Protein AF-A0AAD1M0V6-F1 (afdb_monomer_lite)

Radius of gyration: 17.2 Å; chains: 1; bounding box: 38×40×47 Å

Foldseek 3Di:
DDLCVVQVVVVHDSVPDDDPDDDQKDWDWDADPQGIKIKIKGFDLQAAQVVVVVVLVVQVWDWDWDDQPNWTKIKTWHPDPQTKIKMWTGDNHIIMMIIGGPHHDDNNRVVRSVVVNVVVVVVD

pLDDT: mean 91.35, std 10.26, range [45.28, 98.75]

Organism: Mycobacterium xenopi (NCBI:txid1789)

InterPro domains:
  IPR024520 Protein of unknown function DUF3558 [PF12079] (2-121)

Structure (mmCIF, N/CA/C/O backbone):
data_AF-A0AAD1M0V6-F1
#
_entry.id   AF-A0AAD1M0V6-F1
#
loop_
_atom_site.group_PDB
_atom_site.id
_atom_site.type_symbol
_atom_site.label_atom_id
_atom_site.label_alt_id
_atom_site.label_comp_id
_atom_site.label_asym_id
_atom_site.label_entity_id
_atom_site.label_seq_id
_atom_site.pdbx_PDB_ins_code
_atom_site.Cartn_x
_atom_site.Cartn_y
_atom_site.Cartn_z
_atom_site.occupancy
_atom_site.B_iso_or_equiv
_atom_site.auth_seq_id
_atom_site.auth_comp_id
_atom_site.auth_asym_id
_atom_site.auth_atom_id
_atom_site.pdbx_PDB_model_num
ATOM 1 N N . MET A 1 1 ? 18.780 -10.836 10.634 1.00 61.09 1 MET A N 1
ATOM 2 C CA . MET A 1 1 ? 18.584 -11.201 12.051 1.00 61.09 1 MET A CA 1
ATOM 3 C C . MET A 1 1 ? 18.038 -12.612 12.069 1.00 61.09 1 MET A C 1
ATOM 5 O O . MET A 1 1 ? 17.077 -12.864 11.355 1.00 61.09 1 MET A O 1
ATOM 9 N N . THR A 1 2 ? 18.706 -13.534 12.748 1.00 80.56 2 THR A N 1
ATOM 10 C CA . THR A 1 2 ? 18.352 -14.958 12.751 1.00 80.56 2 THR A CA 1
ATOM 11 C C . THR A 1 2 ? 17.455 -15.286 13.949 1.00 80.56 2 THR A C 1
ATOM 13 O O . THR A 1 2 ? 17.426 -14.546 14.936 1.00 80.56 2 THR A O 1
ATOM 16 N N . THR A 1 3 ? 16.682 -16.366 13.856 1.00 77.56 3 THR A N 1
ATOM 17 C CA . THR A 1 3 ? 15.731 -16.789 14.900 1.00 77.56 3 THR A CA 1
ATOM 18 C C . THR A 1 3 ? 16.422 -17.164 16.211 1.00 77.56 3 THR A C 1
ATOM 20 O O . THR A 1 3 ? 15.882 -16.901 17.281 1.00 77.56 3 THR A O 1
ATOM 23 N N . ASP A 1 4 ? 17.645 -17.690 16.152 1.00 83.56 4 ASP A N 1
ATOM 24 C CA . ASP A 1 4 ? 18.443 -18.027 17.333 1.00 83.56 4 ASP A CA 1
ATOM 25 C C . ASP A 1 4 ? 18.879 -16.785 18.126 1.00 83.56 4 ASP A C 1
ATOM 27 O O . ASP A 1 4 ? 18.908 -16.821 19.355 1.00 83.56 4 ASP A O 1
ATOM 31 N N . ILE A 1 5 ? 19.174 -15.673 17.443 1.00 87.56 5 ILE A N 1
ATOM 32 C CA . ILE A 1 5 ? 19.481 -14.393 18.095 1.00 87.56 5 ILE A CA 1
ATOM 33 C C . ILE A 1 5 ? 18.228 -13.859 18.792 1.00 87.56 5 ILE A C 1
ATOM 35 O O . ILE A 1 5 ? 18.304 -13.482 19.957 1.00 87.56 5 ILE A O 1
ATOM 39 N N . LEU A 1 6 ? 17.074 -13.887 18.116 1.00 83.12 6 LEU A N 1
ATOM 40 C CA . LEU A 1 6 ? 15.789 -13.465 18.687 1.00 83.12 6 LEU A CA 1
ATOM 41 C C . LEU A 1 6 ? 15.441 -14.244 19.962 1.00 83.12 6 LEU A C 1
ATOM 43 O O . LEU A 1 6 ? 15.124 -13.622 20.974 1.00 83.12 6 LEU A O 1
ATOM 47 N N . ALA A 1 7 ? 15.548 -15.576 19.924 1.00 88.00 7 ALA A N 1
ATOM 48 C CA . ALA A 1 7 ? 15.266 -16.440 21.068 1.00 88.00 7 ALA A CA 1
ATOM 49 C C . ALA A 1 7 ? 16.182 -16.116 22.257 1.00 88.00 7 ALA A C 1
ATOM 51 O O . ALA A 1 7 ? 15.703 -15.818 23.352 1.00 88.00 7 ALA A O 1
ATOM 52 N N . LYS A 1 8 ? 17.499 -16.055 22.023 1.00 89.81 8 LYS A N 1
ATOM 53 C CA . LYS A 1 8 ? 18.485 -15.738 23.068 1.00 89.81 8 LYS A CA 1
ATOM 54 C C . LYS A 1 8 ? 18.258 -14.364 23.693 1.00 89.81 8 LYS A C 1
ATOM 56 O O . LYS A 1 8 ? 18.381 -14.230 24.906 1.00 89.81 8 LYS A O 1
ATOM 61 N N . THR A 1 9 ? 17.920 -13.349 22.896 1.00 91.81 9 THR A N 1
ATOM 62 C CA . THR A 1 9 ? 17.696 -11.981 23.391 1.00 91.81 9 THR A CA 1
ATOM 63 C C . THR A 1 9 ? 16.542 -11.894 24.390 1.00 91.81 9 THR A C 1
ATOM 65 O O . THR A 1 9 ? 16.614 -11.088 25.315 1.00 91.81 9 THR A O 1
ATOM 68 N N . VAL A 1 10 ? 15.506 -12.723 24.244 1.00 91.69 10 VAL A N 1
ATOM 69 C CA . VAL A 1 10 ? 14.348 -12.746 25.157 1.00 91.69 10 VAL A CA 1
ATOM 70 C C . VAL A 1 10 ? 14.424 -13.858 26.210 1.00 91.69 10 VAL A C 1
ATOM 72 O O . VAL A 1 10 ? 13.468 -14.057 26.953 1.00 91.69 10 VAL A O 1
ATOM 75 N N . GLY A 1 11 ? 15.548 -14.579 26.292 1.00 90.38 11 GLY A N 1
ATOM 76 C CA . GLY A 1 11 ? 15.744 -15.678 27.243 1.00 90.38 11 GLY A CA 1
ATOM 77 C C . GLY A 1 11 ? 15.013 -16.978 26.884 1.00 90.38 11 GLY A C 1
ATOM 78 O O . GLY A 1 11 ? 14.790 -17.800 27.768 1.00 90.38 11 GLY A O 1
ATOM 79 N N . ALA A 1 12 ? 14.635 -17.167 25.618 1.00 91.62 12 ALA A N 1
ATOM 80 C CA . ALA A 1 12 ? 14.018 -18.393 25.114 1.00 91.62 12 ALA A CA 1
ATOM 81 C C . ALA A 1 12 ? 15.063 -19.376 24.550 1.00 91.62 12 ALA A C 1
ATOM 83 O O . ALA A 1 12 ? 16.124 -18.967 24.065 1.00 91.62 12 ALA A O 1
ATOM 84 N N . ASP A 1 13 ? 14.743 -20.675 24.575 1.00 90.88 13 ASP A N 1
ATOM 85 C CA . ASP A 1 13 ? 15.534 -21.703 23.893 1.00 90.88 13 ASP A CA 1
ATOM 86 C C . ASP A 1 13 ? 15.429 -21.506 22.363 1.00 90.88 13 ASP A C 1
ATOM 88 O O . ASP A 1 13 ? 14.318 -21.385 21.837 1.00 90.88 13 ASP A O 1
ATOM 92 N N . PRO A 1 14 ? 16.550 -21.462 21.615 1.00 84.81 14 PRO A N 1
ATOM 93 C CA . PRO A 1 14 ? 16.539 -21.403 20.152 1.00 84.81 14 PRO A CA 1
ATOM 94 C C . PRO A 1 14 ? 15.752 -22.519 19.450 1.00 84.81 14 PRO A C 1
ATOM 96 O O . PRO A 1 14 ? 15.409 -22.348 18.281 1.00 84.81 14 PRO A O 1
ATOM 99 N N . LEU A 1 15 ? 15.487 -23.645 20.118 1.00 85.12 15 LEU A N 1
ATOM 100 C CA . LEU A 1 15 ? 14.668 -24.748 19.604 1.00 85.12 15 LEU A CA 1
ATOM 101 C C . LEU A 1 15 ? 13.159 -24.547 19.835 1.00 85.12 15 LEU A C 1
ATOM 103 O O . LEU A 1 15 ? 12.364 -25.164 19.130 1.00 85.12 15 LEU A O 1
ATOM 107 N N . ASP A 1 16 ? 12.770 -23.649 20.745 1.00 85.69 16 ASP A N 1
ATOM 108 C CA . ASP A 1 16 ? 11.373 -23.392 21.136 1.00 85.69 16 ASP A CA 1
ATOM 109 C C . ASP A 1 16 ? 10.802 -22.087 20.541 1.00 85.69 16 ASP A C 1
ATOM 111 O O . ASP A 1 16 ? 9.697 -21.660 20.883 1.00 85.69 16 ASP A O 1
ATOM 115 N N . ILE A 1 17 ? 11.521 -21.436 19.618 1.00 82.62 17 ILE A N 1
ATOM 116 C CA . ILE A 1 17 ? 11.010 -20.271 18.883 1.00 82.62 17 ILE A CA 1
ATOM 117 C C . ILE A 1 17 ? 10.183 -20.707 17.666 1.00 82.62 17 ILE A C 1
ATOM 119 O O . ILE A 1 17 ? 10.651 -21.434 16.791 1.00 82.62 17 ILE A O 1
ATOM 123 N N . GLN A 1 18 ? 8.949 -20.212 17.573 1.00 78.44 18 GLN A N 1
ATOM 124 C CA . GLN A 1 18 ? 8.048 -20.475 16.451 1.00 78.44 18 GLN A CA 1
ATOM 125 C C . GLN A 1 18 ? 7.670 -19.172 15.748 1.00 78.44 18 GLN A C 1
ATOM 127 O O . GLN A 1 18 ? 7.355 -18.169 16.389 1.00 78.44 18 GLN A O 1
ATOM 132 N N . SER A 1 19 ? 7.670 -19.186 14.414 1.00 70.25 19 SER A N 1
ATOM 133 C CA . SER A 1 19 ? 7.119 -18.086 13.620 1.00 70.25 19 SER A CA 1
ATOM 134 C C . SER A 1 19 ? 5.598 -18.202 13.614 1.00 70.25 19 SER A C 1
ATOM 136 O O . SER A 1 19 ? 5.035 -18.965 12.833 1.00 70.25 19 SER A O 1
ATOM 138 N N . THR A 1 20 ? 4.931 -17.465 14.497 1.00 58.78 20 THR A N 1
ATOM 139 C CA . THR A 1 20 ? 3.468 -17.517 14.659 1.00 58.78 20 THR A CA 1
ATOM 140 C C . THR A 1 20 ? 2.719 -16.554 13.737 1.00 58.78 20 THR A C 1
ATOM 142 O O . THR A 1 20 ? 1.497 -16.620 13.643 1.00 58.78 20 THR A O 1
ATOM 145 N N . PHE A 1 21 ? 3.433 -15.661 13.046 1.00 56.62 21 PHE A N 1
ATOM 146 C CA . PHE A 1 21 ? 2.840 -14.573 12.276 1.00 56.62 21 PHE A CA 1
ATOM 147 C C . PHE A 1 21 ? 3.679 -14.248 11.036 1.00 56.62 21 PHE A C 1
ATOM 149 O O . PHE A 1 21 ? 4.881 -13.999 11.135 1.00 56.62 21 PHE A O 1
ATOM 156 N N . VAL A 1 22 ? 3.042 -14.213 9.863 1.00 62.16 22 VAL A N 1
ATOM 157 C CA . VAL A 1 22 ? 3.599 -13.530 8.689 1.00 62.16 22 VAL A CA 1
ATOM 158 C C . VAL A 1 22 ? 3.203 -12.064 8.833 1.00 62.16 22 VAL A C 1
ATOM 160 O O . VAL A 1 22 ? 2.017 -11.767 8.923 1.00 62.16 22 VAL A O 1
ATOM 163 N N . GLY A 1 23 ? 4.209 -11.190 8.935 1.00 64.69 23 GLY A N 1
ATOM 164 C CA . GLY A 1 23 ? 4.099 -9.786 9.340 1.00 64.69 23 GLY A CA 1
ATOM 165 C C . GLY A 1 23 ? 2.932 -8.991 8.737 1.00 64.69 23 GLY A C 1
ATOM 166 O O . GLY A 1 23 ? 2.437 -9.293 7.654 1.00 64.69 23 GLY A O 1
ATOM 167 N N . ALA A 1 24 ? 2.592 -7.867 9.379 1.00 83.56 24 ALA A N 1
ATOM 168 C CA . ALA A 1 24 ? 1.596 -6.903 8.897 1.00 83.56 24 ALA A CA 1
ATOM 169 C C . ALA A 1 24 ? 1.881 -6.382 7.476 1.00 83.56 24 ALA A C 1
ATOM 171 O O . ALA A 1 24 ? 1.008 -5.798 6.844 1.00 83.56 24 ALA A O 1
ATOM 172 N N . ILE A 1 25 ? 3.103 -6.589 6.976 1.00 90.38 25 ILE A N 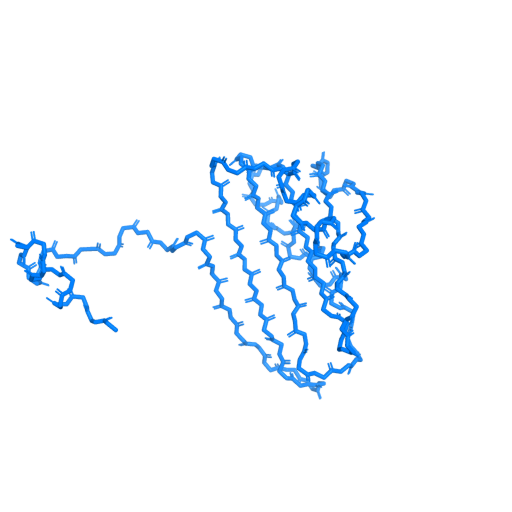1
ATOM 173 C CA . ILE A 1 25 ? 3.542 -6.232 5.637 1.00 90.38 25 ILE A CA 1
ATOM 174 C C . ILE A 1 25 ? 4.165 -7.466 4.980 1.00 90.38 25 ILE A C 1
ATOM 176 O O . ILE A 1 25 ? 5.123 -8.041 5.496 1.00 90.38 25 ILE A O 1
ATOM 180 N N . CYS A 1 26 ? 3.658 -7.832 3.809 1.00 90.69 26 CYS A N 1
ATOM 181 C CA . CYS A 1 26 ? 4.252 -8.822 2.920 1.00 90.69 26 CYS A CA 1
ATOM 182 C C . CYS A 1 26 ? 4.832 -8.104 1.698 1.00 90.69 26 CYS A C 1
ATOM 184 O O . CYS A 1 26 ? 4.185 -7.215 1.142 1.00 90.69 26 CYS A O 1
ATOM 186 N N . ARG A 1 27 ? 6.046 -8.471 1.278 1.00 92.19 27 ARG A N 1
ATOM 187 C CA . ARG A 1 27 ? 6.727 -7.856 0.131 1.00 92.19 27 ARG A CA 1
ATOM 188 C C . ARG A 1 27 ? 7.201 -8.916 -0.842 1.00 92.19 27 ARG A C 1
ATOM 190 O O . ARG A 1 27 ? 7.741 -9.941 -0.431 1.00 92.19 27 ARG A O 1
ATOM 197 N N . TRP A 1 28 ? 7.050 -8.618 -2.120 1.00 91.75 28 TRP A N 1
ATOM 198 C CA . TRP A 1 28 ? 7.522 -9.435 -3.225 1.00 91.75 28 TRP A CA 1
ATOM 199 C C . TRP A 1 28 ? 8.185 -8.545 -4.263 1.00 91.75 28 TRP A C 1
ATOM 201 O O . TRP A 1 28 ? 7.913 -7.348 -4.341 1.00 91.75 28 TRP A O 1
ATOM 211 N N . GLN A 1 29 ? 9.024 -9.159 -5.081 1.00 90.94 29 GLN A N 1
ATOM 212 C CA . GLN A 1 29 ? 9.516 -8.561 -6.306 1.00 90.94 29 GLN A CA 1
ATOM 213 C C . GLN A 1 29 ? 9.238 -9.542 -7.439 1.00 90.94 29 GLN A C 1
ATOM 215 O O . GLN A 1 29 ? 9.503 -10.739 -7.305 1.00 90.94 29 GLN A O 1
ATOM 220 N N . ALA A 1 30 ? 8.676 -9.044 -8.532 1.00 87.75 30 ALA A N 1
ATOM 221 C CA . ALA A 1 30 ? 8.366 -9.834 -9.712 1.00 87.75 30 ALA A CA 1
ATOM 222 C C . ALA A 1 30 ? 9.059 -9.231 -10.932 1.00 87.75 30 ALA A C 1
ATOM 224 O O . ALA A 1 30 ? 9.052 -8.017 -11.122 1.00 87.75 30 ALA A O 1
ATOM 225 N N . ALA A 1 31 ? 9.640 -10.086 -11.768 1.00 86.88 31 ALA A N 1
ATOM 226 C CA . ALA A 1 31 ? 10.131 -9.690 -13.078 1.00 86.88 31 ALA A CA 1
ATOM 227 C C . ALA A 1 31 ? 9.025 -9.867 -14.120 1.00 86.88 31 ALA A C 1
ATOM 229 O O . ALA A 1 31 ? 8.349 -10.898 -14.152 1.00 86.88 31 ALA A O 1
ATOM 230 N N . ASN A 1 32 ? 8.868 -8.887 -15.000 1.00 77.62 32 ASN A N 1
ATOM 231 C CA . ASN A 1 32 ? 8.081 -9.008 -16.219 1.00 77.62 32 ASN A CA 1
ATOM 232 C C . ASN A 1 32 ? 8.894 -8.471 -17.418 1.00 77.62 32 ASN A C 1
ATOM 234 O O . ASN A 1 32 ? 9.987 -7.934 -17.225 1.00 77.62 32 ASN A O 1
ATOM 238 N N . PRO A 1 33 ? 8.395 -8.584 -18.662 1.00 84.19 33 PRO A N 1
ATOM 239 C CA . PRO A 1 33 ? 9.114 -8.074 -19.832 1.00 84.19 33 PRO A CA 1
ATOM 240 C C . PRO A 1 33 ? 9.416 -6.563 -19.817 1.00 84.19 33 PRO A C 1
ATOM 242 O O . PRO A 1 33 ? 10.308 -6.128 -20.537 1.00 84.19 33 PRO A O 1
ATOM 245 N N . ALA A 1 34 ? 8.691 -5.767 -19.024 1.00 81.00 34 ALA A N 1
ATOM 246 C CA . ALA A 1 34 ? 8.892 -4.323 -18.879 1.00 81.00 34 ALA A CA 1
ATOM 247 C C . ALA A 1 34 ? 9.877 -3.951 -17.749 1.00 81.00 34 ALA A C 1
ATOM 249 O O . ALA A 1 34 ? 10.306 -2.801 -17.677 1.00 81.00 34 ALA A O 1
ATOM 250 N N . GLY A 1 35 ? 10.254 -4.895 -16.879 1.00 85.12 35 GLY A N 1
ATOM 251 C CA . GLY A 1 35 ? 11.208 -4.684 -15.791 1.00 85.12 35 GLY A CA 1
ATOM 252 C C . GLY A 1 35 ? 10.806 -5.362 -14.481 1.00 85.12 35 GLY A C 1
ATOM 253 O O . GLY A 1 35 ? 9.943 -6.239 -14.433 1.00 85.12 35 GLY A O 1
ATOM 254 N N . LEU A 1 36 ? 11.471 -4.959 -13.397 1.00 89.94 36 LEU A N 1
ATOM 255 C CA . LEU A 1 36 ? 11.132 -5.402 -12.046 1.00 89.94 36 LEU A CA 1
ATOM 256 C C . LEU A 1 36 ? 9.972 -4.577 -11.482 1.00 89.94 36 LEU A C 1
ATOM 258 O O . LEU A 1 36 ? 9.865 -3.374 -11.725 1.00 89.94 36 LEU A O 1
ATOM 262 N N . ILE A 1 37 ? 9.123 -5.232 -10.698 1.00 92.69 37 ILE A N 1
ATOM 263 C CA . ILE A 1 37 ? 8.005 -4.627 -9.980 1.00 92.69 37 ILE A CA 1
ATOM 264 C C . ILE A 1 37 ? 8.112 -5.040 -8.521 1.00 92.69 37 ILE A C 1
ATOM 266 O O . ILE A 1 37 ? 8.087 -6.232 -8.207 1.00 92.69 37 ILE A O 1
ATOM 270 N N . ASP A 1 38 ? 8.187 -4.055 -7.636 1.00 94.88 38 ASP A N 1
ATOM 271 C CA . ASP A 1 38 ? 8.069 -4.261 -6.202 1.00 94.88 38 ASP A CA 1
ATOM 272 C C . ASP A 1 38 ? 6.584 -4.240 -5.816 1.00 94.88 38 ASP A C 1
ATOM 274 O O . ASP A 1 38 ? 5.833 -3.339 -6.190 1.00 94.88 38 ASP A O 1
ATOM 278 N N . ILE A 1 39 ? 6.144 -5.259 -5.082 1.00 96.31 39 ILE A N 1
ATOM 279 C CA . ILE A 1 39 ? 4.748 -5.452 -4.686 1.00 96.31 39 ILE A CA 1
ATOM 280 C C . ILE A 1 39 ? 4.705 -5.529 -3.169 1.00 96.31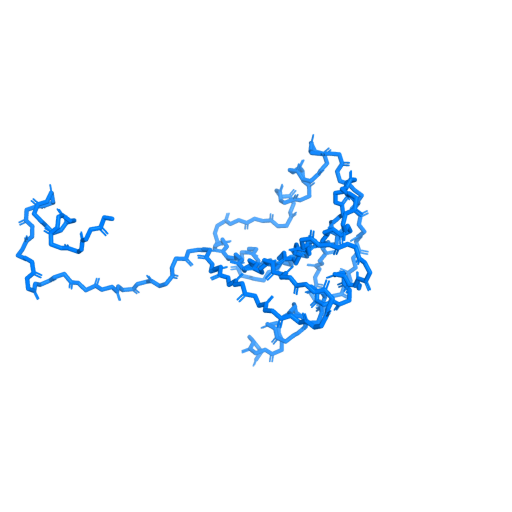 39 ILE A C 1
ATOM 282 O O . ILE A 1 39 ? 5.444 -6.302 -2.557 1.00 96.31 39 ILE A O 1
ATOM 286 N N . THR A 1 40 ? 3.830 -4.750 -2.546 1.00 97.12 40 THR A N 1
ATOM 287 C CA . THR A 1 40 ? 3.659 -4.760 -1.092 1.00 97.12 40 THR A CA 1
ATOM 288 C C . THR A 1 40 ? 2.194 -4.943 -0.745 1.00 97.12 40 THR A C 1
ATOM 290 O O . THR A 1 40 ? 1.355 -4.189 -1.221 1.00 97.12 40 THR A O 1
ATOM 293 N N . ARG A 1 41 ? 1.884 -5.910 0.116 1.00 95.62 41 ARG A N 1
ATOM 294 C CA . ARG A 1 41 ? 0.593 -6.010 0.802 1.00 95.62 41 ARG A CA 1
ATOM 295 C C . ARG A 1 41 ? 0.783 -5.565 2.236 1.00 95.62 41 ARG A C 1
ATOM 297 O O . ARG A 1 41 ? 1.751 -5.984 2.865 1.00 95.62 41 ARG A O 1
ATOM 304 N N . PHE A 1 42 ? -0.154 -4.803 2.772 1.00 95.25 42 PHE A N 1
ATOM 305 C CA . PHE A 1 42 ? -0.231 -4.563 4.205 1.00 95.25 42 PHE A CA 1
ATOM 306 C C . PHE A 1 42 ? -1.620 -4.887 4.746 1.00 95.25 42 PHE A C 1
ATOM 308 O O . PHE A 1 42 ? -2.614 -4.801 4.025 1.00 95.25 42 PHE A O 1
ATOM 315 N N . TRP A 1 43 ? -1.681 -5.262 6.018 1.00 93.69 43 TRP A N 1
ATOM 316 C CA . TRP A 1 43 ? -2.913 -5.331 6.788 1.00 93.69 43 TRP A CA 1
ATOM 317 C C . TRP A 1 43 ? -2.644 -4.844 8.206 1.00 93.69 43 TRP A C 1
ATOM 319 O O . TRP A 1 43 ? -1.766 -5.362 8.899 1.00 93.69 43 TRP A O 1
ATOM 329 N N . PHE A 1 44 ? -3.404 -3.836 8.620 1.00 93.25 44 PHE A N 1
ATOM 330 C CA . PHE A 1 44 ? -3.352 -3.271 9.957 1.00 93.25 44 PHE A CA 1
ATOM 331 C C . PHE A 1 44 ? -4.724 -3.429 10.605 1.00 93.25 44 PHE A C 1
ATOM 333 O O . PHE A 1 44 ? -5.653 -2.686 10.292 1.00 93.25 44 PHE A O 1
ATOM 340 N N . GLU A 1 45 ? -4.832 -4.390 11.521 1.00 90.56 45 GLU A N 1
ATOM 341 C CA . GLU A 1 45 ? -6.073 -4.735 12.229 1.00 90.56 45 GLU A CA 1
ATOM 342 C C . GLU A 1 45 ? -6.681 -3.534 12.972 1.00 90.56 45 GLU A C 1
ATOM 344 O O . GLU A 1 45 ? -7.880 -3.297 12.905 1.00 90.56 45 GLU A O 1
ATOM 349 N N . GLN A 1 46 ? -5.842 -2.725 13.625 1.00 92.44 46 GLN A N 1
ATOM 350 C CA . GLN A 1 46 ? -6.261 -1.501 14.326 1.00 92.44 46 GLN A CA 1
ATOM 351 C C . GLN A 1 46 ? -6.134 -0.235 13.459 1.00 92.44 46 GLN A C 1
ATOM 353 O O . GLN A 1 46 ? -6.274 0.884 13.955 1.00 92.44 46 GLN A O 1
ATOM 358 N N . GLY A 1 47 ? -5.812 -0.390 12.172 1.00 94.19 47 GLY A N 1
ATOM 359 C CA . GLY A 1 47 ? -5.728 0.720 11.229 1.00 94.19 47 GLY A CA 1
ATOM 360 C C . GLY A 1 47 ? -7.103 1.135 10.706 1.00 94.19 47 GLY A C 1
ATOM 361 O O . GLY A 1 47 ? -8.106 0.464 10.930 1.00 94.19 47 GLY A O 1
ATOM 362 N N . SER A 1 48 ? -7.159 2.258 9.989 1.00 97.38 48 SER A N 1
ATOM 363 C CA . SER A 1 48 ? -8.403 2.743 9.382 1.00 97.38 48 SER A CA 1
ATOM 364 C C . SER A 1 48 ? -8.152 3.384 8.026 1.00 97.38 48 SER A C 1
ATOM 366 O O . SER A 1 48 ? -7.133 4.046 7.816 1.00 97.38 48 SER A O 1
ATOM 368 N N . LEU A 1 49 ? -9.123 3.259 7.119 1.00 98.19 49 LEU A N 1
ATOM 369 C CA . LEU A 1 49 ? -9.065 3.903 5.805 1.00 98.19 49 LEU A CA 1
ATOM 370 C C . LEU A 1 49 ? -8.950 5.434 5.910 1.00 98.19 49 LEU A C 1
ATOM 372 O O . LEU A 1 49 ? -8.290 6.074 5.092 1.00 98.19 49 LEU A O 1
ATOM 376 N N . ALA A 1 50 ? -9.557 6.027 6.942 1.00 98.25 50 ALA A N 1
ATOM 377 C CA . ALA A 1 50 ? -9.451 7.455 7.223 1.00 98.25 50 ALA A CA 1
ATOM 378 C C . ALA A 1 50 ? -8.008 7.876 7.544 1.00 98.25 50 ALA A C 1
ATOM 380 O O . ALA A 1 50 ? -7.551 8.919 7.071 1.00 98.25 50 ALA A O 1
ATOM 381 N N . ASN A 1 51 ? -7.274 7.060 8.308 1.00 98.19 51 ASN A N 1
ATOM 382 C CA . ASN A 1 51 ? -5.863 7.311 8.578 1.00 98.19 51 ASN A CA 1
ATOM 383 C C . ASN A 1 51 ? -5.021 7.203 7.300 1.00 98.19 51 ASN A C 1
ATOM 385 O O . ASN A 1 51 ? -4.227 8.103 7.033 1.00 98.19 51 ASN A O 1
ATOM 389 N N . GLU A 1 52 ? -5.244 6.176 6.476 1.00 98.19 52 GLU A N 1
ATOM 390 C CA . GLU A 1 52 ? -4.525 6.025 5.200 1.00 98.19 52 GLU A CA 1
ATOM 391 C C . GLU A 1 52 ? -4.762 7.215 4.266 1.00 98.19 52 GLU A C 1
ATOM 393 O O . GLU A 1 52 ? -3.817 7.752 3.688 1.00 98.19 52 GLU A O 1
ATOM 398 N N . ARG A 1 53 ? -6.005 7.708 4.183 1.00 98.62 53 ARG A N 1
ATOM 399 C CA . ARG A 1 53 ? -6.322 8.936 3.444 1.00 98.62 53 ARG A CA 1
ATOM 400 C C . ARG A 1 53 ? -5.545 10.134 3.983 1.00 98.62 53 ARG A C 1
ATOM 402 O O . ARG A 1 53 ? -4.903 10.828 3.203 1.00 98.62 53 ARG A O 1
ATOM 409 N N . LYS A 1 54 ? -5.577 10.368 5.297 1.00 98.62 54 LYS A N 1
ATOM 410 C CA . LYS A 1 54 ? -4.873 11.493 5.930 1.00 98.62 54 LYS A CA 1
ATOM 411 C C . LYS A 1 54 ? -3.368 11.448 5.649 1.00 98.62 54 LYS A C 1
ATOM 413 O O . LYS A 1 54 ? -2.755 12.481 5.384 1.00 98.62 54 LYS A O 1
ATOM 418 N N . VAL A 1 55 ? -2.768 10.259 5.701 1.00 98.12 55 VAL A N 1
ATOM 419 C CA . VAL A 1 55 ? -1.351 10.057 5.373 1.00 98.12 55 VAL A CA 1
ATOM 420 C C . VAL A 1 55 ? -1.092 10.363 3.898 1.00 98.12 55 VAL A C 1
ATOM 422 O O . VAL A 1 55 ? -0.188 11.140 3.595 1.00 98.12 55 VAL A O 1
ATOM 425 N N . ALA A 1 56 ? -1.904 9.830 2.984 1.00 98.31 56 ALA A N 1
ATOM 426 C CA . ALA A 1 56 ? -1.775 10.085 1.550 1.00 98.31 56 ALA A CA 1
ATOM 427 C C . ALA A 1 56 ? -1.933 11.578 1.198 1.00 98.31 56 ALA A C 1
ATOM 429 O O . ALA A 1 56 ? -1.190 12.093 0.363 1.00 98.31 56 ALA A O 1
ATOM 430 N N . GLU A 1 57 ? -2.840 12.293 1.870 1.00 98.44 57 GLU A N 1
ATOM 431 C CA . GLU A 1 57 ? -3.010 13.747 1.740 1.00 98.44 57 GLU A CA 1
ATOM 432 C C . GLU A 1 57 ? -1.760 14.495 2.218 1.00 98.44 57 GLU A C 1
ATOM 434 O O . GLU A 1 57 ? -1.253 15.371 1.516 1.00 98.44 57 GLU A O 1
ATOM 439 N N . GLY A 1 58 ? -1.207 14.109 3.374 1.00 98.44 58 GLY A N 1
ATOM 440 C CA . GLY A 1 58 ? 0.047 14.664 3.895 1.00 98.44 58 GLY A CA 1
ATOM 441 C C . GLY A 1 58 ? 1.242 14.431 2.963 1.00 98.44 58 GLY A C 1
ATOM 442 O O . GLY A 1 58 ? 2.096 15.307 2.819 1.00 98.44 58 GLY A O 1
ATOM 443 N N . LEU A 1 59 ? 1.268 13.286 2.277 1.00 97.94 59 LEU A N 1
ATOM 444 C CA . LEU A 1 59 ? 2.260 12.936 1.254 1.00 97.94 59 LEU A CA 1
ATOM 445 C C . LEU A 1 59 ? 1.954 13.538 -0.128 1.00 97.94 59 LEU A C 1
ATOM 447 O O . LEU A 1 59 ? 2.748 13.370 -1.054 1.00 97.94 59 LEU A O 1
ATOM 451 N N . LYS A 1 60 ? 0.842 14.274 -0.266 1.00 98.06 60 LYS A N 1
ATOM 452 C CA . LYS A 1 60 ? 0.387 14.924 -1.506 1.00 98.06 60 LYS A CA 1
ATOM 453 C C . LYS A 1 60 ? 0.183 13.947 -2.664 1.00 98.06 60 LYS A C 1
ATOM 455 O O . LYS A 1 60 ? 0.441 14.280 -3.822 1.00 98.06 60 LYS A O 1
ATOM 460 N N . TYR A 1 61 ? -0.268 12.737 -2.359 1.00 98.38 61 TYR A N 1
ATOM 461 C CA . TYR A 1 61 ? -0.670 11.782 -3.383 1.00 98.38 61 TYR A CA 1
ATOM 462 C C . TYR A 1 61 ? -1.971 12.231 -4.040 1.00 98.38 61 TYR A C 1
ATOM 464 O O . TYR A 1 61 ? -2.819 12.874 -3.420 1.00 98.38 61 TYR A O 1
ATOM 472 N N . GLN A 1 62 ? -2.146 11.868 -5.306 1.00 98.44 62 GLN A N 1
ATOM 473 C CA . GLN A 1 62 ? -3.461 11.942 -5.928 1.00 98.44 62 GLN A CA 1
ATOM 474 C C . GLN A 1 62 ? -4.310 10.819 -5.337 1.00 98.44 62 GLN A C 1
ATOM 476 O O . GLN A 1 62 ? -3.877 9.665 -5.318 1.00 98.44 62 GLN A O 1
ATOM 481 N N . ILE A 1 63 ? -5.500 11.155 -4.845 1.00 98.62 63 ILE A N 1
ATOM 482 C CA . ILE A 1 63 ? -6.383 10.208 -4.163 1.00 98.62 63 ILE A CA 1
ATOM 483 C C . ILE A 1 63 ? -7.712 10.139 -4.902 1.00 98.62 63 ILE A C 1
ATOM 485 O O . ILE A 1 63 ? -8.367 11.154 -5.126 1.00 98.62 63 ILE A O 1
ATOM 489 N N . GLU A 1 64 ? -8.133 8.925 -5.228 1.00 98.38 64 GLU A N 1
ATOM 490 C CA . GLU A 1 64 ? -9.413 8.622 -5.859 1.00 98.38 64 GLU A CA 1
ATOM 491 C C . GLU A 1 64 ? -10.216 7.707 -4.929 1.00 98.38 64 GLU A C 1
ATOM 493 O O . GLU A 1 64 ? -9.774 6.611 -4.588 1.00 98.38 64 GLU A O 1
ATOM 498 N N . SER A 1 65 ? -11.397 8.152 -4.498 1.00 98.44 65 SER A N 1
ATOM 499 C CA . SER A 1 65 ? -12.330 7.305 -3.746 1.00 98.44 65 SER A CA 1
ATOM 500 C C . SER A 1 65 ? -13.074 6.375 -4.697 1.00 98.44 65 SER A C 1
ATOM 502 O O . SER A 1 65 ? -13.599 6.836 -5.710 1.00 98.44 65 SER A O 1
ATOM 504 N N . ARG A 1 66 ? -13.208 5.094 -4.347 1.00 97.38 66 ARG A N 1
ATOM 505 C CA . ARG A 1 66 ? -14.033 4.143 -5.107 1.00 97.38 66 ARG A CA 1
ATOM 506 C C . ARG A 1 66 ? -14.534 3.002 -4.232 1.00 97.38 66 ARG A C 1
ATOM 508 O O . ARG A 1 66 ? -14.013 2.773 -3.147 1.00 97.38 66 ARG A O 1
ATOM 515 N N . SER A 1 67 ? -15.525 2.267 -4.729 1.00 97.38 67 SER A N 1
ATOM 516 C CA . SER A 1 67 ? -15.876 0.964 -4.165 1.00 97.38 67 SER A CA 1
ATOM 517 C C . SER A 1 67 ? -15.137 -0.144 -4.917 1.00 97.38 67 SER A C 1
ATOM 519 O O . SER A 1 67 ? -15.080 -0.119 -6.150 1.00 97.38 67 SER A O 1
ATOM 521 N N . ILE A 1 68 ? -14.555 -1.100 -4.191 1.00 97.06 68 ILE A N 1
ATOM 522 C CA . ILE A 1 68 ? -13.940 -2.315 -4.743 1.00 97.06 68 ILE A CA 1
ATOM 523 C C . ILE A 1 68 ? -14.609 -3.503 -4.061 1.00 97.06 68 ILE A C 1
ATOM 525 O O . ILE A 1 68 ? -14.575 -3.607 -2.841 1.00 97.06 68 ILE A O 1
ATOM 529 N N . ALA A 1 69 ? -15.261 -4.371 -4.840 1.00 94.31 69 ALA A N 1
ATOM 530 C CA . ALA A 1 69 ? -16.043 -5.496 -4.315 1.00 94.31 69 ALA A CA 1
ATOM 531 C C . ALA A 1 69 ? -17.059 -5.095 -3.213 1.00 94.31 69 ALA A C 1
ATOM 533 O O . ALA A 1 69 ? -17.276 -5.833 -2.260 1.00 94.31 69 ALA A O 1
ATOM 534 N N . GLY A 1 70 ? -17.666 -3.904 -3.320 1.00 94.62 70 GLY A N 1
ATOM 535 C CA . GLY A 1 70 ? -18.627 -3.384 -2.335 1.00 94.62 70 GLY A CA 1
ATOM 536 C C . GLY A 1 70 ? -17.998 -2.727 -1.100 1.00 94.62 70 GLY A C 1
ATOM 537 O O . GLY A 1 70 ? -18.710 -2.101 -0.320 1.00 94.62 70 GLY A O 1
ATOM 538 N N . VAL A 1 71 ? -16.675 -2.791 -0.946 1.00 97.44 71 VAL A N 1
ATOM 539 C CA . VAL A 1 71 ? -15.935 -2.194 0.175 1.00 97.44 71 VAL A CA 1
ATOM 540 C C . VAL A 1 71 ? -15.484 -0.781 -0.183 1.00 97.44 71 VAL A C 1
ATOM 542 O O . VAL A 1 71 ? -15.156 -0.503 -1.339 1.00 97.44 71 VAL A O 1
ATOM 545 N N . GLN A 1 72 ? -15.494 0.135 0.789 1.00 98.19 72 GLN A N 1
ATOM 546 C CA . GLN A 1 72 ? -14.974 1.487 0.594 1.00 98.19 72 GLN A CA 1
ATOM 547 C C . GLN A 1 72 ? -13.447 1.450 0.470 1.00 98.19 72 GLN A C 1
ATOM 549 O O . GLN A 1 72 ? -12.759 0.876 1.316 1.00 98.19 72 GLN A O 1
ATOM 554 N N . SER A 1 73 ? -12.925 2.096 -0.571 1.00 98.62 73 SER A N 1
ATOM 555 C CA . SER A 1 73 ? -11.503 2.076 -0.896 1.00 98.62 73 SER A CA 1
ATOM 556 C C . SER A 1 73 ? -11.004 3.431 -1.391 1.00 98.62 73 SER A C 1
ATOM 558 O O . SER A 1 73 ? -11.764 4.275 -1.881 1.00 98.62 73 SER A O 1
ATOM 560 N N . ILE A 1 74 ? -9.689 3.618 -1.313 1.00 98.75 74 ILE A N 1
ATOM 561 C CA . ILE A 1 74 ? -8.973 4.716 -1.960 1.00 98.75 74 ILE A CA 1
ATOM 562 C C . ILE A 1 74 ? -7.876 4.161 -2.863 1.00 98.75 74 ILE A C 1
ATOM 564 O O . ILE A 1 74 ? -7.169 3.230 -2.483 1.00 98.75 74 ILE A O 1
ATOM 568 N N . VAL A 1 75 ? -7.730 4.747 -4.046 1.00 98.69 75 VAL A N 1
ATOM 569 C CA . VAL A 1 75 ? -6.569 4.567 -4.923 1.00 98.69 75 VAL A CA 1
ATOM 570 C C . VAL A 1 75 ? -5.658 5.768 -4.723 1.00 98.69 75 VAL A C 1
ATOM 572 O O . VAL A 1 75 ? -6.124 6.906 -4.727 1.00 98.69 75 VAL A O 1
ATOM 575 N N . MET A 1 76 ? -4.371 5.517 -4.525 1.00 98.62 76 MET A N 1
ATOM 576 C CA . MET A 1 76 ? -3.357 6.508 -4.185 1.00 98.62 76 MET A CA 1
ATOM 577 C C . MET A 1 76 ? -2.258 6.475 -5.242 1.00 98.62 76 MET A C 1
ATOM 579 O O . MET A 1 76 ? -1.681 5.420 -5.500 1.00 98.62 76 MET A O 1
ATOM 583 N N . ARG A 1 77 ? -1.950 7.623 -5.844 1.00 98.25 77 ARG A N 1
ATOM 584 C CA . ARG A 1 77 ? -0.882 7.755 -6.844 1.00 98.25 77 ARG A CA 1
ATOM 585 C C . ARG A 1 77 ? 0.149 8.778 -6.365 1.00 98.25 77 ARG A C 1
ATOM 587 O O . ARG A 1 77 ? -0.215 9.948 -6.187 1.00 98.25 77 ARG A O 1
ATOM 594 N N . PRO A 1 78 ? 1.413 8.383 -6.144 1.00 97.31 78 PRO A N 1
ATOM 595 C CA . PRO A 1 78 ? 2.501 9.332 -5.990 1.00 97.31 78 PRO A CA 1
ATOM 596 C C . PRO A 1 78 ? 2.739 10.078 -7.306 1.00 97.31 78 PRO A C 1
ATOM 598 O O . PRO A 1 78 ? 2.331 9.638 -8.379 1.00 97.31 78 PRO A O 1
ATOM 601 N N . ASN A 1 79 ? 3.446 11.202 -7.230 1.00 95.00 79 ASN A N 1
ATOM 602 C CA . ASN A 1 79 ? 3.965 11.877 -8.417 1.00 95.00 79 ASN A CA 1
ATOM 603 C C . ASN A 1 79 ? 5.368 11.345 -8.760 1.00 95.00 79 ASN A C 1
ATOM 605 O O . ASN A 1 79 ? 6.346 12.093 -8.708 1.00 95.00 79 ASN A O 1
ATOM 609 N N . ASP A 1 80 ? 5.481 10.039 -9.010 1.00 94.81 80 ASP A N 1
ATOM 610 C CA . ASP A 1 80 ? 6.735 9.375 -9.377 1.00 94.81 80 ASP A CA 1
ATOM 611 C C . ASP A 1 80 ? 6.780 9.045 -10.883 1.00 94.81 80 ASP A C 1
ATOM 613 O O . ASP A 1 80 ? 5.737 8.812 -11.497 1.00 94.81 80 ASP A O 1
ATOM 617 N N . PRO A 1 81 ? 7.973 9.020 -11.504 1.00 94.62 81 PRO A N 1
ATOM 618 C CA . PRO A 1 81 ? 8.104 8.868 -12.955 1.00 94.62 81 PRO A CA 1
ATOM 619 C C . PRO A 1 81 ? 7.716 7.480 -13.476 1.00 94.62 81 PRO A C 1
ATOM 621 O O . PRO A 1 81 ? 7.465 7.335 -14.671 1.00 94.62 81 PRO A O 1
ATOM 624 N N . ASN A 1 82 ? 7.666 6.467 -12.608 1.00 95.31 82 ASN A N 1
ATOM 625 C CA . ASN A 1 82 ? 7.391 5.088 -13.003 1.00 95.31 82 ASN A CA 1
ATOM 626 C C . ASN A 1 82 ? 5.911 4.714 -12.852 1.00 95.31 82 ASN A C 1
ATOM 628 O O . ASN A 1 82 ? 5.513 3.634 -13.286 1.00 95.31 82 ASN A O 1
ATOM 632 N N . GLY A 1 83 ? 5.097 5.606 -12.279 1.00 95.62 83 GLY A N 1
ATOM 633 C CA . GLY A 1 83 ? 3.658 5.422 -12.136 1.00 95.62 83 GLY A CA 1
ATOM 634 C C . GLY A 1 83 ? 3.300 4.393 -11.071 1.00 95.62 83 GLY A C 1
ATOM 635 O O . GLY A 1 83 ? 2.497 3.501 -11.337 1.00 95.62 83 GLY A O 1
ATOM 636 N N . SER A 1 84 ? 3.887 4.493 -9.877 1.00 97.75 84 SER A N 1
ATOM 637 C CA . SER A 1 84 ? 3.517 3.629 -8.752 1.00 97.75 84 SER A CA 1
ATOM 638 C C . SER A 1 84 ? 2.056 3.851 -8.349 1.00 97.75 84 SER A C 1
ATOM 640 O O . SER A 1 84 ? 1.503 4.943 -8.497 1.00 97.75 84 SER A O 1
ATOM 642 N N . CYS A 1 85 ? 1.406 2.822 -7.810 1.00 98.50 85 CYS A N 1
ATOM 643 C CA . CYS A 1 85 ? 0.018 2.940 -7.380 1.00 98.50 85 CYS A CA 1
ATOM 644 C C . CYS A 1 85 ? -0.288 2.095 -6.150 1.00 98.50 85 CYS A C 1
ATOM 646 O O . CYS A 1 85 ? 0.129 0.941 -6.045 1.00 98.50 85 CYS A O 1
ATOM 648 N N . GLY A 1 86 ? -1.039 2.689 -5.230 1.00 98.56 86 GLY A N 1
ATOM 649 C CA . GLY A 1 86 ? -1.508 2.074 -4.001 1.00 98.56 86 GLY A CA 1
ATOM 650 C C . GLY A 1 86 ? -3.026 1.976 -3.965 1.00 98.56 86 GLY A C 1
ATOM 651 O O . GLY A 1 86 ? -3.730 2.815 -4.523 1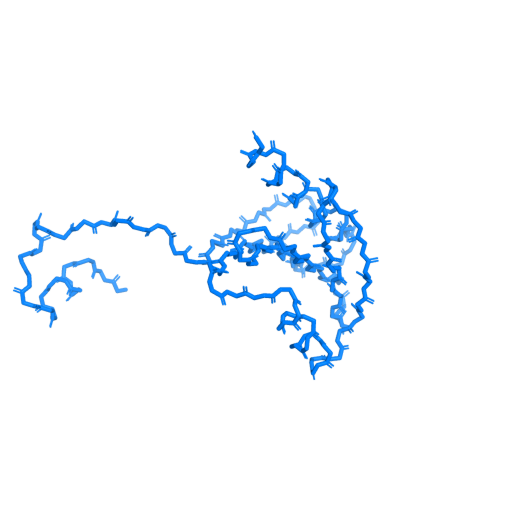.00 98.56 86 GLY A O 1
ATOM 652 N N . VAL A 1 87 ? -3.542 0.973 -3.269 1.00 98.69 87 VAL A N 1
ATOM 653 C CA . VAL A 1 87 ? -4.959 0.823 -2.935 1.00 98.69 87 VAL A CA 1
ATOM 654 C C . VAL A 1 87 ? -5.065 0.483 -1.457 1.00 98.69 87 VAL A C 1
ATOM 656 O O . VAL A 1 87 ? -4.340 -0.387 -0.987 1.00 98.69 87 VAL A O 1
ATOM 659 N N . ALA A 1 88 ? -5.978 1.129 -0.739 1.00 98.56 88 ALA A N 1
ATOM 660 C CA . ALA A 1 88 ? -6.350 0.767 0.628 1.00 98.56 88 ALA A CA 1
ATOM 661 C C . ALA A 1 88 ? -7.871 0.594 0.724 1.00 98.56 88 ALA A C 1
ATOM 663 O O . ALA A 1 88 ? -8.607 1.346 0.084 1.00 98.56 88 ALA A O 1
ATOM 664 N N . SER A 1 89 ? -8.333 -0.378 1.513 1.00 98.44 89 SER A N 1
ATOM 665 C CA . SER A 1 89 ? -9.754 -0.706 1.697 1.00 98.44 89 SER A CA 1
ATOM 666 C C . SER A 1 89 ? -10.091 -0.953 3.164 1.00 98.44 89 SER A C 1
ATOM 668 O O . SER A 1 89 ? -9.276 -1.506 3.905 1.00 98.44 89 SER A O 1
ATOM 670 N N . ASP A 1 90 ? -11.303 -0.569 3.557 1.00 97.00 90 ASP A N 1
ATOM 671 C CA . ASP A 1 90 ? -11.850 -0.747 4.908 1.00 97.00 90 ASP A CA 1
ATOM 672 C C . ASP A 1 90 ? -12.381 -2.179 5.119 1.00 97.00 90 ASP A C 1
ATOM 674 O O . ASP A 1 90 ? -13.531 -2.481 4.807 1.00 97.00 90 ASP A O 1
ATOM 678 N N . ALA A 1 91 ? -11.527 -3.095 5.580 1.00 92.62 91 ALA A N 1
ATOM 679 C CA . ALA A 1 91 ? -11.845 -4.520 5.701 1.00 92.62 91 ALA A CA 1
ATOM 680 C C . ALA A 1 91 ? -11.236 -5.121 6.979 1.00 92.62 91 ALA A C 1
ATOM 682 O O . ALA A 1 91 ? -10.091 -5.575 6.966 1.00 92.62 91 ALA A O 1
ATOM 683 N N . ALA A 1 92 ? -12.022 -5.133 8.068 1.00 88.00 92 ALA A N 1
ATOM 684 C CA . ALA A 1 92 ? -11.612 -5.603 9.401 1.00 88.00 92 ALA A CA 1
ATOM 685 C C . ALA A 1 92 ? -10.269 -4.981 9.844 1.00 88.00 92 ALA A C 1
ATOM 687 O O . ALA A 1 92 ? -9.259 -5.665 10.028 1.00 88.00 92 ALA A O 1
ATOM 688 N N . GLY A 1 93 ? -10.265 -3.650 9.917 1.00 93.12 93 GLY A N 1
ATOM 689 C CA . GLY A 1 93 ? -9.059 -2.828 9.892 1.00 93.12 93 GLY A CA 1
ATOM 690 C C . GLY A 1 93 ? -8.841 -2.271 8.487 1.00 93.12 93 GLY A C 1
ATOM 691 O O . GLY A 1 93 ? -9.790 -2.095 7.722 1.00 93.12 93 GLY A O 1
ATOM 692 N N . VAL A 1 94 ? -7.590 -2.014 8.114 1.00 96.69 94 VAL A N 1
ATOM 693 C CA . VAL A 1 94 ? -7.255 -1.567 6.756 1.00 96.69 94 VAL A CA 1
ATOM 694 C C . VAL A 1 94 ? -6.316 -2.550 6.078 1.00 96.69 94 VAL A C 1
ATOM 696 O O . VAL A 1 94 ? -5.277 -2.925 6.622 1.00 96.69 94 VAL A O 1
ATOM 699 N N . VAL A 1 95 ? -6.688 -2.973 4.874 1.00 96.62 95 VAL A N 1
ATOM 700 C CA . VAL A 1 95 ? -5.851 -3.792 3.994 1.00 96.62 95 VAL A CA 1
ATOM 701 C C . VAL A 1 95 ? -5.469 -2.970 2.779 1.00 96.62 95 VAL A C 1
ATOM 703 O O . VAL A 1 95 ? -6.285 -2.211 2.251 1.00 96.62 95 VAL A O 1
ATOM 706 N N . GLY A 1 96 ? -4.239 -3.123 2.310 1.00 97.38 96 GLY A N 1
ATOM 707 C CA . GLY A 1 96 ? -3.784 -2.402 1.139 1.00 97.38 96 GLY A CA 1
ATOM 708 C C . GLY A 1 96 ? -2.747 -3.132 0.316 1.00 97.38 96 GLY A C 1
ATOM 709 O O . GLY A 1 96 ? -2.091 -4.071 0.770 1.00 97.38 96 GLY A O 1
ATOM 710 N N . TRP A 1 97 ? -2.627 -2.667 -0.918 1.00 98.44 97 TRP A N 1
ATOM 711 C CA . TRP A 1 97 ? -1.667 -3.125 -1.906 1.00 98.44 97 TRP A CA 1
ATOM 712 C C . TRP A 1 97 ? -0.943 -1.934 -2.504 1.00 98.44 97 TRP A C 1
ATOM 714 O O . TRP A 1 97 ? -1.565 -0.922 -2.809 1.00 98.44 97 TRP A O 1
ATOM 724 N N . TRP A 1 98 ? 0.352 -2.085 -2.720 1.00 98.38 98 TRP A N 1
ATOM 725 C CA . TRP A 1 98 ? 1.184 -1.175 -3.487 1.00 98.38 98 TRP A CA 1
ATOM 726 C C . TRP A 1 98 ? 1.858 -1.943 -4.613 1.00 98.38 98 TRP A C 1
ATOM 728 O O . TRP A 1 98 ? 2.359 -3.053 -4.405 1.00 98.38 98 TRP A O 1
ATOM 738 N N . VAL A 1 99 ? 1.856 -1.337 -5.794 1.00 98.12 99 VAL A N 1
ATOM 739 C CA . VAL A 1 99 ? 2.553 -1.801 -6.989 1.00 98.12 99 VAL A CA 1
ATOM 740 C C . VAL A 1 99 ? 3.499 -0.687 -7.423 1.00 98.12 99 VAL A C 1
ATOM 742 O O . VAL A 1 99 ? 3.062 0.419 -7.748 1.00 98.12 99 VAL A O 1
ATOM 745 N N . ASN A 1 100 ? 4.797 -0.980 -7.408 1.00 97.06 100 ASN A N 1
ATOM 746 C CA . ASN A 1 100 ? 5.878 -0.024 -7.623 1.00 97.06 100 ASN A CA 1
ATOM 747 C C . ASN A 1 100 ? 6.788 -0.532 -8.753 1.00 97.06 100 ASN A C 1
ATOM 749 O O . ASN A 1 100 ? 7.689 -1.341 -8.511 1.00 97.06 100 ASN A O 1
ATOM 753 N N . PRO A 1 101 ? 6.554 -0.100 -10.000 1.00 95.38 101 PRO A N 1
ATOM 754 C CA . PRO A 1 101 ? 7.397 -0.469 -11.132 1.00 95.38 101 PRO A CA 1
ATOM 755 C C . PRO A 1 101 ? 8.780 0.192 -11.032 1.00 95.38 101 PRO A C 1
ATOM 757 O O . PRO A 1 101 ? 8.895 1.370 -10.688 1.00 95.38 101 PRO A O 1
ATOM 760 N N . GLN A 1 102 ? 9.846 -0.526 -11.393 1.00 93.56 102 GLN A N 1
ATOM 761 C CA . GLN A 1 102 ? 11.193 0.062 -11.489 1.00 93.56 102 GLN A CA 1
ATOM 762 C C . GLN A 1 102 ? 11.438 0.808 -12.811 1.00 93.56 102 GLN A C 1
ATOM 764 O O . GLN A 1 102 ? 12.399 1.569 -12.914 1.00 93.56 102 GLN A O 1
ATOM 769 N N . ALA A 1 103 ? 10.547 0.641 -13.790 1.00 93.62 103 ALA A N 1
ATOM 770 C CA . ALA A 1 103 ? 10.529 1.366 -15.056 1.00 93.62 103 A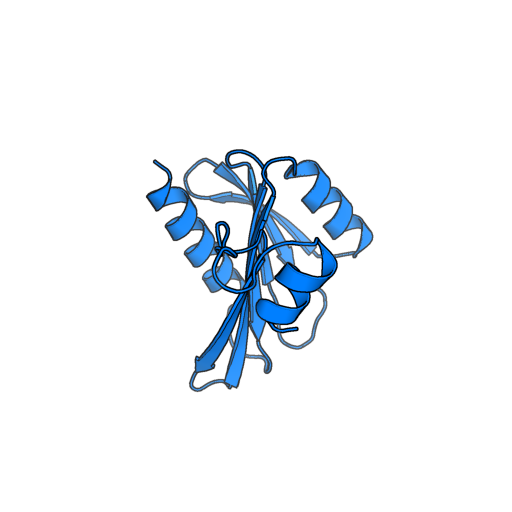LA A CA 1
ATOM 771 C C . ALA A 1 103 ? 9.079 1.728 -15.440 1.00 93.62 103 ALA A C 1
ATOM 773 O O . ALA A 1 103 ? 8.155 1.011 -15.044 1.00 93.62 103 ALA A O 1
ATOM 774 N N . PRO A 1 104 ? 8.855 2.814 -16.203 1.00 93.50 104 PRO A N 1
ATOM 775 C CA . PRO A 1 104 ? 7.521 3.191 -16.662 1.00 93.50 104 PRO A CA 1
ATOM 776 C C . PRO A 1 104 ? 6.975 2.204 -17.705 1.00 93.50 104 PRO A C 1
ATOM 778 O O . PRO A 1 104 ? 7.721 1.453 -18.330 1.00 93.50 104 PRO A O 1
ATOM 781 N N . GLY A 1 105 ? 5.664 2.268 -17.957 1.00 90.00 105 GLY A N 1
ATOM 782 C CA . GLY A 1 105 ? 5.018 1.543 -19.062 1.00 90.00 105 GLY A CA 1
ATOM 783 C C . GLY A 1 105 ? 4.039 0.447 -18.645 1.00 90.00 105 GLY A C 1
ATOM 784 O O . GLY A 1 105 ? 3.522 -0.255 -19.511 1.00 90.00 105 GLY A O 1
ATOM 785 N N . ILE A 1 106 ? 3.747 0.312 -17.348 1.00 91.25 106 ILE A N 1
ATOM 786 C CA . ILE A 1 106 ? 2.685 -0.572 -16.856 1.00 91.25 106 ILE A CA 1
ATOM 787 C C . ILE A 1 106 ? 1.595 0.221 -16.135 1.00 91.25 106 ILE A C 1
ATOM 789 O O . ILE A 1 106 ? 1.863 1.255 -15.528 1.00 91.25 106 ILE A O 1
ATOM 793 N N . ASP A 1 107 ? 0.368 -0.297 -16.156 1.00 94.94 107 ASP A N 1
ATOM 794 C CA . ASP A 1 107 ? -0.732 0.241 -15.354 1.00 94.94 107 ASP A CA 1
ATOM 795 C C . ASP A 1 107 ? -0.707 -0.368 -13.944 1.00 94.94 107 ASP A C 1
ATOM 797 O O . ASP A 1 107 ? -1.354 -1.381 -13.657 1.00 94.94 107 ASP A O 1
ATOM 801 N N . ALA A 1 108 ? 0.077 0.244 -13.055 1.00 96.69 108 ALA A N 1
ATOM 802 C CA . ALA A 1 108 ? 0.187 -0.196 -11.667 1.00 96.69 108 ALA A CA 1
ATOM 803 C C . ALA A 1 108 ? -1.148 -0.090 -10.910 1.00 96.69 108 ALA A C 1
ATOM 805 O O . ALA A 1 108 ? -1.399 -0.875 -9.996 1.00 96.69 108 ALA A O 1
ATOM 806 N N . CYS A 1 109 ? -2.029 0.844 -11.284 1.00 97.75 109 CYS A N 1
ATOM 807 C CA . CYS A 1 109 ? -3.311 1.013 -10.608 1.00 97.75 109 CYS A CA 1
ATOM 808 C C . CYS A 1 109 ? -4.283 -0.105 -10.939 1.00 97.75 109 CYS A C 1
ATOM 810 O O . CYS A 1 109 ? -4.893 -0.654 -10.022 1.00 97.75 109 CYS A O 1
ATOM 812 N N . ALA A 1 110 ? -4.402 -0.486 -12.212 1.00 97.56 110 ALA A N 1
ATOM 813 C CA . ALA A 1 110 ? -5.202 -1.645 -12.593 1.00 97.56 110 ALA A CA 1
ATOM 814 C C . ALA A 1 110 ? -4.724 -2.911 -11.865 1.00 97.56 110 ALA A C 1
ATOM 816 O O . ALA A 1 110 ? -5.543 -3.684 -11.369 1.00 97.56 110 ALA A O 1
ATOM 817 N N . GLN A 1 111 ? -3.407 -3.089 -11.724 1.00 97.31 111 GLN A N 1
ATOM 818 C CA . GLN A 1 111 ? -2.825 -4.215 -10.988 1.00 97.31 111 GLN A CA 1
ATOM 819 C C . GLN A 1 111 ? -3.144 -4.160 -9.486 1.00 97.31 111 GLN A C 1
ATOM 821 O O . GLN A 1 111 ? -3.625 -5.149 -8.932 1.00 97.31 111 GLN A O 1
ATOM 826 N N . ALA A 1 112 ? -2.942 -3.014 -8.828 1.00 98.25 112 ALA A N 1
ATOM 827 C CA . ALA A 1 112 ? -3.231 -2.846 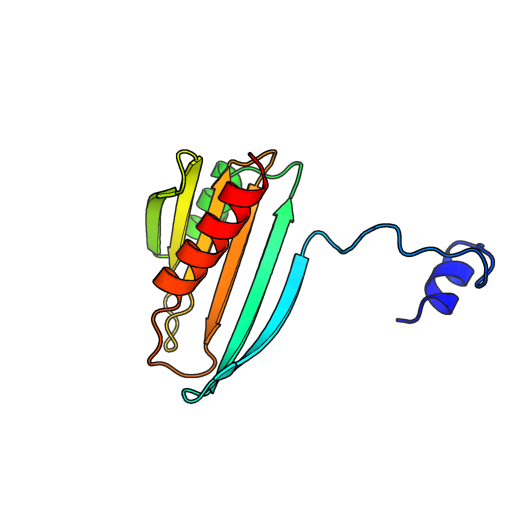-7.402 1.00 98.25 112 ALA A CA 1
ATOM 828 C C . ALA A 1 112 ? -4.729 -3.022 -7.089 1.00 98.25 112 ALA A C 1
ATOM 830 O O . ALA A 1 112 ? -5.088 -3.683 -6.112 1.00 98.25 112 ALA A O 1
ATOM 831 N N . ILE A 1 113 ? -5.612 -2.502 -7.950 1.00 98.38 113 ILE A N 1
ATOM 832 C CA . ILE A 1 113 ? -7.063 -2.712 -7.851 1.00 98.38 113 ILE A CA 1
ATOM 833 C C . ILE A 1 113 ? -7.383 -4.195 -8.004 1.00 98.38 113 ILE A C 1
ATOM 835 O O . ILE A 1 113 ? -8.135 -4.731 -7.193 1.00 98.38 113 ILE A O 1
ATOM 839 N N . LYS A 1 114 ? -6.782 -4.886 -8.981 1.00 97.69 114 LYS A N 1
ATOM 840 C CA . LYS A 1 114 ? -7.049 -6.310 -9.187 1.00 97.69 114 LYS A CA 1
ATOM 841 C C . LYS A 1 114 ? -6.618 -7.166 -7.996 1.00 97.69 114 LYS A C 1
ATOM 843 O O . LYS A 1 114 ? -7.351 -8.065 -7.589 1.00 97.69 114 LYS A O 1
ATOM 848 N N . LEU A 1 115 ? -5.457 -6.876 -7.412 1.00 97.56 115 LEU A N 1
ATOM 849 C CA . LEU A 1 115 ? -4.988 -7.536 -6.191 1.00 97.56 115 LEU A CA 1
ATOM 850 C C . LEU A 1 115 ? -5.946 -7.295 -5.016 1.00 97.56 115 LEU A C 1
ATOM 852 O O . LEU A 1 115 ? -6.229 -8.219 -4.247 1.00 97.56 115 LEU A O 1
ATOM 856 N N . MET A 1 116 ? -6.492 -6.081 -4.902 1.00 97.81 116 MET A N 1
ATOM 857 C CA . MET A 1 116 ? -7.499 -5.755 -3.895 1.00 97.81 116 MET A CA 1
ATOM 858 C C . MET A 1 116 ? -8.817 -6.503 -4.128 1.00 97.81 116 MET A C 1
ATOM 860 O O . MET A 1 116 ? -9.340 -7.089 -3.187 1.00 97.81 116 MET A O 1
ATOM 864 N N . GLU A 1 117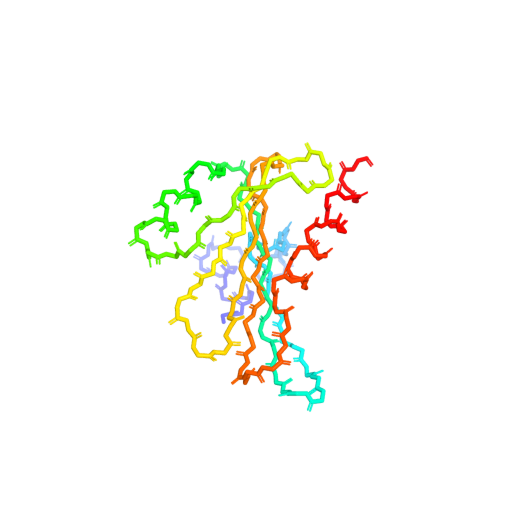 ? -9.323 -6.559 -5.363 1.00 96.88 117 GLU A N 1
ATOM 865 C CA . GLU A 1 117 ? -10.513 -7.351 -5.713 1.00 96.88 117 GLU A CA 1
ATOM 866 C C . GLU A 1 117 ? -10.356 -8.812 -5.287 1.00 96.88 117 GLU A C 1
ATOM 868 O O . GLU A 1 117 ? -11.230 -9.353 -4.614 1.00 96.88 117 GLU A O 1
ATOM 873 N N . LEU A 1 118 ? -9.223 -9.434 -5.635 1.00 95.69 118 LEU A N 1
ATOM 874 C CA . LEU A 1 118 ? -8.930 -10.819 -5.264 1.00 95.69 118 LEU A CA 1
ATOM 875 C C . LEU A 1 118 ? -8.888 -10.980 -3.740 1.00 95.69 118 LEU A C 1
ATOM 877 O O . LEU A 1 118 ? -9.518 -11.884 -3.196 1.00 95.69 118 LEU A O 1
ATOM 881 N N . THR A 1 119 ? -8.227 -10.058 -3.039 1.00 93.88 119 THR A N 1
ATOM 882 C CA . THR A 1 119 ? -8.136 -10.077 -1.570 1.00 93.88 119 THR A CA 1
ATOM 883 C C . THR A 1 119 ? -9.513 -10.007 -0.916 1.00 93.88 119 THR A C 1
ATOM 885 O O . THR A 1 119 ? -9.816 -10.809 -0.038 1.00 93.88 119 THR A O 1
ATOM 888 N N . LEU A 1 120 ? -10.364 -9.082 -1.360 1.00 93.69 120 LEU A N 1
ATOM 889 C CA . LEU A 1 120 ? -11.699 -8.896 -0.795 1.00 93.69 120 LEU A CA 1
ATOM 890 C C . LEU A 1 120 ? -12.645 -10.045 -1.164 1.00 93.69 120 LEU A C 1
ATOM 892 O O . LEU A 1 120 ? -13.467 -10.426 -0.340 1.00 93.69 120 LEU A O 1
ATOM 896 N N . SER A 1 121 ? -12.479 -10.657 -2.341 1.00 86.62 121 SER A N 1
ATOM 897 C CA . SER A 1 121 ? -13.262 -11.834 -2.751 1.00 86.62 121 SER A CA 1
ATOM 898 C C . SER A 1 121 ? -12.937 -13.113 -1.975 1.00 86.62 121 SER A C 1
ATOM 900 O O . SER A 1 121 ? -13.724 -14.049 -1.996 1.00 86.62 121 SER A O 1
ATOM 902 N N . THR A 1 122 ? -11.781 -13.172 -1.305 1.00 69.50 122 THR A N 1
ATOM 903 C CA . THR A 1 122 ? -11.369 -14.352 -0.520 1.00 69.50 122 THR A CA 1
ATOM 904 C C . THR A 1 122 ? -11.744 -14.225 0.964 1.00 69.50 122 THR A C 1
ATOM 906 O O . THR A 1 122 ? -11.601 -15.183 1.713 1.00 69.50 122 THR A O 1
ATOM 909 N N . ASN A 1 123 ? -12.207 -13.045 1.396 1.00 55.41 123 ASN A N 1
ATOM 910 C CA . ASN A 1 123 ? -12.621 -12.748 2.775 1.00 55.41 123 ASN A CA 1
ATOM 911 C C . ASN A 1 123 ? -14.147 -12.836 2.996 1.00 55.41 123 ASN A C 1
ATOM 913 O O . ASN A 1 123 ? -14.614 -12.493 4.082 1.00 55.41 123 ASN A O 1
ATOM 917 N N . SER A 1 124 ? -14.913 -13.241 1.977 1.00 45.28 124 SER A N 1
ATOM 918 C CA . SER A 1 124 ? -16.375 -13.415 2.022 1.00 45.28 124 SER A CA 1
ATOM 919 C C . SER A 1 124 ? -16.796 -14.846 2.314 1.00 45.28 124 SER A C 1
ATOM 921 O O . SER A 1 124 ? -16.180 -15.745 1.697 1.00 45.28 124 SER A O 1
#

Sequence (124 aa):
MTTDILAKTVGADPLDIQSTFVGAICRWQAANPAGLIDITRFWFEQGSLANERKVAEGLKYQIESRSIAGVQSIVMRPNDPNGSCGVASDAAGVVGWWVNPQAPGIDACAQAIKLMELTLSTNS

Secondary structure (DSSP, 8-state):
--HHHHHHHTT--TTS-------SEEEEEEEETTEEEEEEEEEETT--HHHHHHHHHHTT-EEEEEEETTEEEEEEE-S-TT--EEEEEESSSEEEEEEEESSS-S-HHHHHHHHHHHHHHT--